Protein AF-A0A0N4TBJ5-F1 (afdb_monomer_lite)

Structure (mmCIF, N/CA/C/O backbone):
data_AF-A0A0N4TBJ5-F1
#
_entry.id   AF-A0A0N4TBJ5-F1
#
loop_
_atom_site.group_PDB
_atom_site.id
_atom_site.type_symbol
_atom_site.label_atom_id
_atom_site.label_alt_id
_atom_site.label_comp_id
_atom_site.label_asym_id
_atom_site.label_entity_id
_atom_site.label_seq_id
_atom_site.pdbx_PDB_ins_code
_atom_site.Cartn_x
_atom_site.Cartn_y
_atom_site.Cartn_z
_atom_site.occupancy
_atom_site.B_iso_or_equiv
_atom_site.auth_seq_id
_atom_site.auth_comp_id
_atom_site.auth_asym_id
_atom_site.auth_atom_id
_atom_site.pdbx_PDB_model_num
ATOM 1 N N . LEU A 1 1 ? -7.522 47.538 30.723 1.00 56.38 1 LEU A N 1
ATOM 2 C CA . LEU A 1 1 ? -7.384 46.447 31.720 1.00 56.38 1 LEU A CA 1
ATOM 3 C C . LEU A 1 1 ? -8.348 45.286 31.446 1.00 56.38 1 LEU A C 1
ATOM 5 O O . LEU A 1 1 ? -7.855 44.188 31.252 1.00 56.38 1 LEU A O 1
ATOM 9 N N . PHE A 1 2 ? -9.663 45.504 31.301 1.00 59.09 2 PHE A N 1
ATOM 10 C CA . PHE A 1 2 ? -10.651 44.440 31.008 1.00 59.09 2 PHE A CA 1
ATOM 11 C C . PHE A 1 2 ? -10.381 43.606 29.739 1.00 59.09 2 PHE A C 1
ATOM 13 O O . PHE A 1 2 ? -10.469 42.384 29.782 1.00 59.09 2 PHE A O 1
ATOM 20 N N . TYR A 1 3 ? -9.974 44.237 28.634 1.00 56.25 3 TYR A N 1
ATOM 21 C CA . TYR A 1 3 ? -9.662 43.532 27.380 1.00 56.25 3 TYR A CA 1
ATOM 22 C C . TYR A 1 3 ? -8.457 42.579 27.495 1.00 56.25 3 TYR A C 1
ATOM 24 O O . TYR A 1 3 ? -8.439 41.525 26.869 1.00 56.25 3 TYR A O 1
ATOM 32 N N . SER A 1 4 ? -7.479 42.911 28.346 1.00 60.06 4 SER A N 1
ATOM 33 C CA . SER A 1 4 ? -6.286 42.082 28.571 1.00 60.06 4 SER A CA 1
ATOM 34 C C . SER A 1 4 ? -6.630 40.777 29.300 1.00 60.06 4 SER A C 1
ATOM 36 O O . SER A 1 4 ? -6.139 39.711 28.940 1.00 60.06 4 SER A O 1
ATOM 38 N N . PHE A 1 5 ? -7.555 40.835 30.267 1.00 60.41 5 PHE A N 1
ATOM 39 C CA . PHE A 1 5 ? -8.031 39.644 30.976 1.00 60.41 5 PHE A CA 1
ATOM 40 C C . PHE A 1 5 ? -8.833 38.706 30.070 1.00 60.41 5 PHE A C 1
ATOM 42 O O . PHE A 1 5 ? -8.676 37.496 30.184 1.00 60.41 5 PHE A O 1
ATOM 49 N N . ILE A 1 6 ? -9.631 39.240 29.137 1.00 64.31 6 ILE A N 1
ATOM 50 C CA . ILE A 1 6 ? -10.405 38.429 28.182 1.00 64.31 6 ILE A CA 1
ATOM 51 C C . ILE A 1 6 ? -9.470 37.676 27.226 1.00 64.31 6 ILE A C 1
ATOM 53 O O . ILE A 1 6 ? -9.641 36.474 27.032 1.00 64.31 6 ILE A O 1
ATOM 57 N N . TYR A 1 7 ? -8.441 38.338 26.683 1.00 62.62 7 TYR A N 1
ATOM 58 C CA . TYR A 1 7 ? -7.457 37.675 25.821 1.00 62.62 7 TYR A CA 1
ATOM 59 C C . TYR A 1 7 ? -6.651 36.608 26.563 1.00 62.62 7 TYR A C 1
ATOM 61 O O . TYR A 1 7 ? -6.464 35.519 26.026 1.00 62.62 7 TYR A O 1
ATOM 69 N N . LEU A 1 8 ? -6.232 36.874 27.805 1.00 63.44 8 LEU A N 1
ATOM 70 C CA . LEU A 1 8 ? -5.529 35.890 28.630 1.00 63.44 8 LEU A CA 1
ATOM 71 C C . LEU A 1 8 ? -6.415 34.667 28.923 1.00 63.44 8 LEU A C 1
ATOM 73 O O . LEU A 1 8 ? -5.941 33.537 28.865 1.00 63.44 8 LEU A O 1
ATOM 77 N N . PHE A 1 9 ? -7.711 34.879 29.174 1.00 62.19 9 PHE A N 1
ATOM 78 C CA . PHE A 1 9 ? -8.668 33.801 29.433 1.00 62.19 9 PHE A CA 1
ATOM 79 C C . PHE A 1 9 ? -8.950 32.958 28.181 1.00 62.19 9 PHE A C 1
ATOM 81 O O . PHE A 1 9 ? -8.965 31.732 28.262 1.00 62.19 9 PHE A O 1
ATOM 88 N N . ILE A 1 10 ? -9.110 33.592 27.012 1.00 64.25 10 ILE A N 1
ATOM 89 C CA . ILE A 1 10 ? -9.304 32.891 25.731 1.00 64.25 10 ILE A CA 1
ATOM 90 C C . ILE A 1 10 ? -8.051 32.092 25.351 1.00 64.25 10 ILE A C 1
ATOM 92 O O . ILE A 1 10 ? -8.171 30.932 24.958 1.00 64.25 10 ILE A O 1
ATOM 96 N N . PHE A 1 11 ? -6.851 32.656 25.518 1.00 61.31 11 PHE A N 1
ATOM 97 C CA . PHE A 1 11 ? -5.602 31.943 25.227 1.00 61.31 11 PHE A CA 1
ATOM 98 C C . PHE A 1 11 ? -5.406 30.742 26.164 1.00 61.31 11 PHE A C 1
ATOM 100 O O . PHE A 1 11 ? -5.073 29.649 25.709 1.00 61.31 11 PHE A O 1
ATOM 107 N N . TYR A 1 12 ? -5.686 30.912 27.461 1.00 64.44 12 TYR A N 1
ATOM 108 C CA . TYR A 1 12 ? -5.551 29.850 28.462 1.00 64.44 12 TYR A CA 1
ATOM 109 C C . TYR A 1 12 ? -6.594 28.731 28.290 1.00 64.44 12 TYR A C 1
ATOM 111 O O . TYR A 1 12 ? -6.293 27.556 28.505 1.00 64.44 12 TYR A O 1
ATOM 119 N N . PHE A 1 13 ? -7.815 29.072 27.864 1.00 61.84 13 PHE A N 1
ATOM 120 C CA . PHE A 1 13 ? -8.878 28.099 27.601 1.00 61.84 13 PHE A CA 1
ATOM 121 C C . PHE A 1 13 ? -8.648 27.317 26.299 1.00 61.84 13 PHE A C 1
ATOM 123 O O . PHE A 1 13 ? -8.833 26.101 26.273 1.00 61.84 13 PHE A O 1
ATOM 130 N N . CYS A 1 14 ? -8.181 27.985 25.239 1.00 60.50 14 CYS A N 1
ATOM 131 C CA . CYS A 1 14 ? -7.903 27.346 23.951 1.00 60.50 14 CYS A CA 1
ATOM 132 C C . CYS A 1 14 ? -6.728 26.354 24.044 1.00 60.50 14 CYS A C 1
ATOM 134 O O . CYS A 1 14 ? -6.792 25.256 23.492 1.00 60.50 14 CYS A O 1
ATOM 136 N N . PHE A 1 15 ? -5.694 26.682 24.831 1.00 57.72 15 PHE A N 1
ATOM 137 C CA . PHE A 1 15 ? -4.533 25.803 25.007 1.00 57.72 15 PHE A CA 1
ATOM 138 C C . PHE A 1 15 ? -4.865 24.496 25.747 1.00 57.72 15 PHE A C 1
ATOM 140 O O . PHE A 1 15 ? -4.292 23.457 25.439 1.00 57.72 15 PHE A O 1
ATOM 147 N N . ARG A 1 16 ? -5.831 24.505 26.679 1.00 57.69 16 ARG A N 1
ATOM 148 C CA . ARG A 1 16 ? -6.233 23.294 27.421 1.00 57.69 16 ARG A CA 1
ATOM 149 C C . ARG A 1 16 ? -7.006 22.275 26.582 1.00 57.69 16 ARG A C 1
ATOM 151 O O . ARG A 1 16 ? -7.003 21.097 26.928 1.00 57.69 16 ARG A O 1
ATOM 158 N N . PHE A 1 17 ? -7.674 22.698 25.508 1.00 50.78 17 PHE A N 1
ATOM 159 C CA . PHE A 1 17 ? -8.468 21.790 24.673 1.00 50.78 17 PHE A CA 1
ATOM 160 C C . PHE A 1 17 ? -7.611 21.011 23.668 1.00 50.78 17 PHE A C 1
ATOM 162 O O . PHE A 1 17 ? -7.939 19.873 23.344 1.00 50.78 17 PHE A O 1
ATOM 169 N N . PHE A 1 18 ? -6.500 21.596 23.208 1.00 52.25 18 PHE A N 1
ATOM 170 C CA . PHE A 1 18 ? -5.608 20.963 22.231 1.00 52.25 18 PHE A CA 1
ATOM 171 C C . PHE A 1 18 ? -4.682 19.903 22.848 1.00 52.25 18 PHE A C 1
ATOM 173 O O . PHE A 1 18 ? -4.162 19.051 22.135 1.00 52.25 18 PHE A O 1
ATOM 180 N N . THR A 1 19 ? -4.486 19.931 24.170 1.00 49.69 19 THR A N 1
ATOM 181 C CA . THR A 1 19 ? -3.522 19.074 24.876 1.00 49.69 19 THR A CA 1
ATOM 182 C C . THR A 1 19 ? -4.170 18.191 25.941 1.00 49.69 19 THR A C 1
ATOM 184 O O . THR A 1 19 ? -3.552 17.951 26.975 1.00 49.69 19 THR A O 1
ATOM 187 N N . SER A 1 20 ? -5.406 17.721 25.746 1.00 50.69 20 SER A N 1
ATOM 188 C CA . SER A 1 20 ? -5.959 16.650 26.588 1.00 50.69 20 SER A CA 1
ATOM 189 C C . SER A 1 20 ? -5.813 15.313 25.845 1.00 50.69 20 SER A C 1
ATOM 191 O O . SER A 1 20 ? -6.757 14.871 25.185 1.00 50.69 20 SER A O 1
ATOM 193 N N . PRO A 1 21 ? -4.628 14.667 25.905 1.00 52.88 21 PRO A N 1
ATOM 194 C CA . PRO A 1 21 ? -4.418 13.324 25.356 1.00 52.88 21 PRO A CA 1
ATOM 195 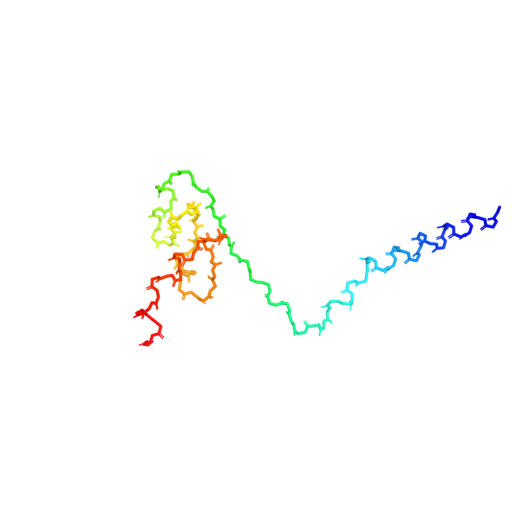C C . PRO A 1 21 ? -5.318 12.274 26.036 1.00 52.88 21 PRO A C 1
ATOM 197 O O . PRO A 1 21 ? -5.475 11.161 25.546 1.00 52.88 21 PRO A O 1
ATOM 200 N N . ASP A 1 22 ? -5.980 12.638 27.133 1.00 52.97 22 ASP A N 1
ATOM 201 C CA . ASP A 1 22 ? -6.852 11.769 27.924 1.00 52.97 22 ASP A CA 1
ATOM 202 C C . ASP A 1 22 ? -8.217 11.508 27.258 1.00 52.97 22 ASP A C 1
ATOM 204 O O . ASP A 1 22 ? -8.951 10.619 27.681 1.00 52.97 22 ASP A O 1
ATOM 208 N N . LYS A 1 23 ? -8.563 12.246 26.189 1.00 51.00 23 LYS A N 1
ATOM 209 C CA . LYS A 1 23 ? -9.782 12.029 25.384 1.00 51.00 23 LYS A CA 1
ATOM 210 C C . LYS A 1 23 ? -9.582 11.139 24.149 1.00 51.00 23 LYS A C 1
ATOM 212 O O . LYS A 1 23 ? -10.453 11.108 23.285 1.00 51.00 23 LYS A O 1
ATOM 217 N N . VAL A 1 24 ? -8.475 10.403 24.054 1.00 54.19 24 VAL A N 1
ATOM 218 C CA . VAL A 1 24 ? -8.301 9.352 23.026 1.00 54.19 24 VAL A CA 1
ATOM 219 C C . VAL A 1 24 ? -8.003 7.964 23.605 1.00 54.19 24 VAL A C 1
ATOM 221 O O . VAL A 1 24 ? -8.166 6.964 22.909 1.00 54.19 24 VAL A O 1
ATOM 224 N N . ASN A 1 25 ? -7.699 7.862 24.902 1.00 51.59 25 ASN A N 1
ATOM 225 C CA . ASN A 1 25 ? -7.497 6.587 25.592 1.00 51.59 25 ASN A CA 1
ATOM 226 C C . ASN A 1 25 ? -8.844 5.983 26.027 1.00 51.59 25 ASN A C 1
ATOM 228 O O . ASN A 1 25 ? -9.208 6.023 27.198 1.00 51.59 25 ASN A O 1
ATOM 232 N N . GLY A 1 26 ? -9.616 5.443 25.080 1.00 51.41 26 GLY A N 1
ATOM 233 C CA . GLY A 1 26 ? -10.867 4.746 25.417 1.00 51.41 26 GLY A CA 1
ATOM 234 C C . GLY A 1 26 ? -11.836 4.467 24.270 1.00 51.41 26 GLY A C 1
ATOM 235 O O . GLY A 1 26 ? -12.783 3.703 24.452 1.00 51.41 26 GLY A O 1
ATOM 236 N N . LEU A 1 27 ? -11.614 5.027 23.078 1.00 56.44 27 LEU A N 1
ATOM 237 C CA . LEU A 1 27 ? -12.397 4.663 21.899 1.00 56.44 27 LEU A CA 1
ATOM 238 C C . LEU A 1 27 ? -11.846 3.352 21.320 1.00 56.44 27 LEU A C 1
ATOM 240 O O . LEU A 1 27 ? -10.799 3.334 20.675 1.00 56.44 27 LEU A O 1
ATOM 244 N N . LYS A 1 28 ? -12.560 2.242 21.549 1.00 61.41 28 LYS A N 1
ATOM 245 C CA 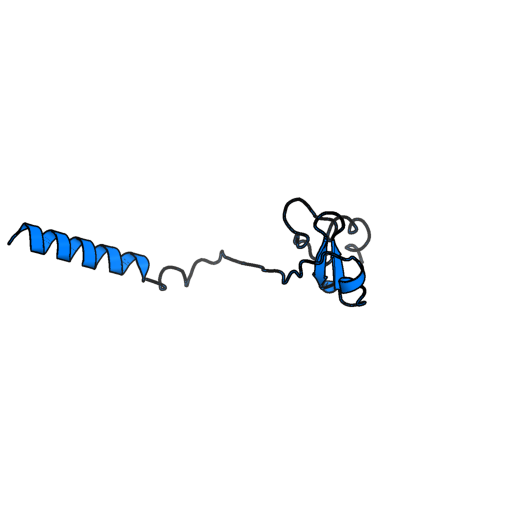. LYS A 1 28 ? -12.381 0.981 20.809 1.00 61.41 28 LYS A CA 1
ATOM 246 C C . LYS A 1 28 ? -12.728 1.231 19.335 1.00 61.41 28 LYS A C 1
ATOM 248 O O . LYS A 1 28 ? -13.860 0.988 18.932 1.00 61.41 28 LYS A O 1
ATOM 253 N N . GLY A 1 29 ? -11.812 1.797 18.553 1.00 56.44 29 GLY A N 1
ATOM 254 C CA . GLY A 1 29 ? -12.165 2.188 17.186 1.00 56.44 29 GLY A CA 1
ATOM 255 C C . GLY A 1 29 ? -11.057 2.658 16.254 1.00 56.44 29 GLY A C 1
ATOM 256 O O . GLY A 1 29 ? -11.339 2.821 15.075 1.00 56.44 29 GLY A O 1
ATOM 257 N N . PHE A 1 30 ? -9.817 2.846 16.706 1.00 62.66 30 PHE A N 1
ATOM 258 C CA . PHE A 1 30 ? -8.735 3.254 15.804 1.00 62.66 30 PHE A CA 1
ATOM 259 C C . PHE A 1 30 ? -7.731 2.115 15.640 1.00 62.66 30 PHE A C 1
ATOM 261 O O . PHE A 1 30 ? -6.693 2.089 16.294 1.00 62.66 30 PHE A O 1
ATOM 268 N N . ASN A 1 31 ? -8.071 1.147 14.783 1.00 66.19 31 ASN A N 1
ATOM 269 C CA . ASN A 1 31 ? -7.080 0.216 14.253 1.00 66.19 31 ASN A CA 1
ATOM 270 C C . ASN A 1 31 ? -6.375 0.913 13.087 1.00 66.19 31 ASN A C 1
ATOM 272 O O . ASN A 1 31 ? -6.894 0.944 11.972 1.00 66.19 31 ASN A O 1
ATOM 276 N N . PHE A 1 32 ? -5.259 1.578 13.381 1.00 70.88 32 PHE A N 1
ATOM 277 C CA . PHE A 1 32 ? -4.454 2.230 12.359 1.00 70.88 32 PHE A CA 1
ATOM 278 C C . PHE A 1 32 ? -3.351 1.272 11.916 1.00 70.88 32 PHE A C 1
ATOM 280 O O . PHE A 1 32 ? -2.378 1.066 12.641 1.00 70.88 32 PHE A O 1
ATOM 287 N N . THR A 1 33 ? -3.517 0.694 10.731 1.00 75.62 33 THR A N 1
ATOM 288 C CA . THR A 1 33 ? -2.501 -0.141 10.089 1.00 75.62 33 THR A CA 1
ATOM 289 C C . THR A 1 33 ? -1.686 0.734 9.145 1.00 75.62 33 THR A C 1
ATOM 291 O O . THR A 1 33 ? -2.247 1.458 8.322 1.00 75.62 33 THR A O 1
ATOM 294 N N . TRP A 1 34 ? -0.361 0.684 9.260 1.00 77.81 34 TRP A N 1
ATOM 295 C CA . TRP A 1 34 ? 0.547 1.315 8.308 1.00 77.81 34 TRP A CA 1
ATOM 296 C C . TRP A 1 34 ? 1.435 0.255 7.676 1.00 77.81 34 TRP A C 1
ATOM 298 O O . TRP A 1 34 ? 1.915 -0.654 8.353 1.00 77.81 34 TRP A O 1
ATOM 308 N N . THR A 1 35 ? 1.689 0.417 6.384 1.00 81.62 35 THR A N 1
ATOM 309 C CA . THR A 1 35 ? 2.636 -0.417 5.654 1.00 81.62 35 THR A CA 1
ATOM 310 C C . THR A 1 35 ? 3.863 0.401 5.317 1.00 81.62 35 THR A C 1
ATOM 312 O O . THR A 1 35 ? 3.766 1.515 4.800 1.00 81.62 35 THR A O 1
ATOM 315 N N . GLU A 1 36 ? 5.029 -0.158 5.620 1.00 83.38 36 GLU A N 1
ATOM 316 C CA . GLU A 1 36 ? 6.288 0.391 5.150 1.00 83.38 36 GLU A CA 1
ATOM 317 C C . GLU A 1 36 ? 6.391 0.177 3.637 1.00 83.38 36 GLU A C 1
ATOM 319 O O . GLU A 1 36 ? 6.330 -0.950 3.146 1.00 83.38 36 GLU A O 1
ATOM 324 N N . VAL A 1 37 ? 6.512 1.281 2.901 1.00 84.94 37 VAL A N 1
ATOM 325 C CA . VAL A 1 37 ? 6.620 1.275 1.443 1.00 84.94 37 VAL A CA 1
ATOM 326 C C . VAL A 1 37 ? 7.925 1.935 1.026 1.00 84.94 37 VAL A C 1
ATOM 328 O O . VAL A 1 37 ? 8.257 3.034 1.479 1.00 84.94 37 VAL A O 1
ATOM 331 N N . LYS A 1 38 ? 8.652 1.300 0.109 1.00 84.12 38 LYS A N 1
ATOM 332 C CA . LYS A 1 38 ? 9.800 1.913 -0.560 1.00 84.12 38 LYS A CA 1
ATOM 333 C C . LYS A 1 38 ? 9.382 2.361 -1.959 1.00 84.12 38 LYS A C 1
ATOM 335 O O . LYS A 1 38 ? 8.893 1.558 -2.748 1.00 84.12 38 LYS A O 1
ATOM 340 N N . LYS A 1 39 ? 9.561 3.648 -2.270 1.00 82.75 39 LYS A N 1
ATOM 341 C CA . LYS A 1 39 ? 9.424 4.159 -3.642 1.00 82.75 39 LYS A CA 1
ATOM 342 C C . LYS A 1 39 ? 10.686 3.832 -4.415 1.00 82.75 39 LYS A C 1
ATOM 344 O O . LYS A 1 39 ? 11.775 4.199 -3.982 1.00 82.75 39 LYS A O 1
ATOM 349 N N . THR A 1 40 ? 10.514 3.206 -5.564 1.00 77.81 40 THR A N 1
ATOM 350 C CA . THR A 1 40 ? 11.622 2.757 -6.390 1.00 77.81 40 THR A CA 1
ATOM 351 C C . THR A 1 40 ? 11.381 3.203 -7.831 1.00 77.81 40 THR A C 1
ATOM 353 O O . THR A 1 40 ? 10.273 3.100 -8.351 1.00 77.81 40 THR A O 1
ATOM 356 N N . THR A 1 41 ? 12.420 3.738 -8.473 1.00 74.38 41 THR A N 1
ATOM 357 C CA . THR A 1 41 ? 12.402 4.112 -9.898 1.00 74.38 41 THR A CA 1
ATOM 358 C C . THR A 1 41 ? 12.671 2.921 -10.811 1.00 74.38 41 THR A C 1
ATOM 360 O O . THR A 1 41 ? 12.170 2.888 -11.932 1.00 74.38 41 THR A O 1
ATOM 363 N N . ASP A 1 42 ? 13.407 1.925 -10.315 1.00 72.56 42 ASP A N 1
ATOM 364 C CA . ASP A 1 42 ? 13.870 0.769 -11.077 1.00 72.56 42 ASP A CA 1
ATOM 365 C C . ASP A 1 42 ? 13.338 -0.544 -10.505 1.00 72.56 42 ASP A C 1
ATOM 367 O O . ASP A 1 42 ? 13.628 -0.901 -9.367 1.00 72.56 42 ASP A O 1
ATOM 371 N N . ASN A 1 43 ? 12.641 -1.341 -11.319 1.00 69.31 43 ASN A N 1
ATOM 372 C CA . ASN A 1 43 ? 12.034 -2.612 -10.887 1.00 69.31 43 ASN A CA 1
ATOM 373 C C . ASN A 1 43 ? 13.031 -3.597 -10.226 1.00 69.31 43 ASN A C 1
ATOM 375 O O . ASN A 1 43 ? 12.615 -4.534 -9.546 1.00 69.31 43 ASN A O 1
ATOM 379 N N . ASN A 1 44 ? 14.339 -3.390 -10.413 1.00 71.88 44 ASN A N 1
ATOM 380 C CA . ASN A 1 44 ? 15.388 -4.247 -9.878 1.00 71.88 44 ASN A CA 1
ATOM 381 C C . ASN A 1 44 ? 15.684 -4.050 -8.386 1.00 71.88 44 ASN A C 1
ATOM 383 O O . ASN A 1 44 ? 16.242 -4.953 -7.763 1.00 7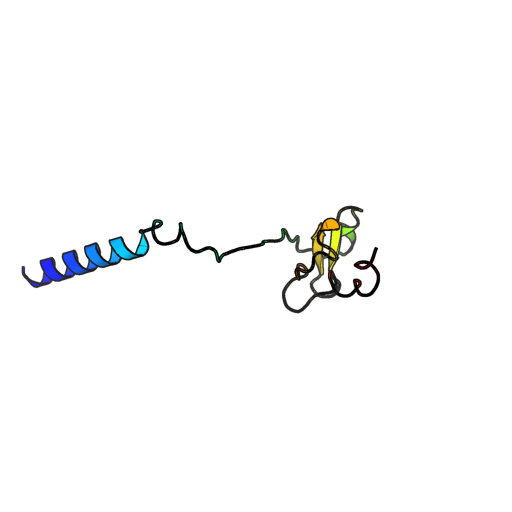1.88 44 ASN A O 1
ATOM 387 N N . GLU A 1 45 ? 15.313 -2.921 -7.779 1.00 75.06 45 GLU A N 1
ATOM 388 C CA . GLU A 1 45 ? 15.624 -2.696 -6.358 1.00 75.06 45 GLU A CA 1
ATOM 389 C C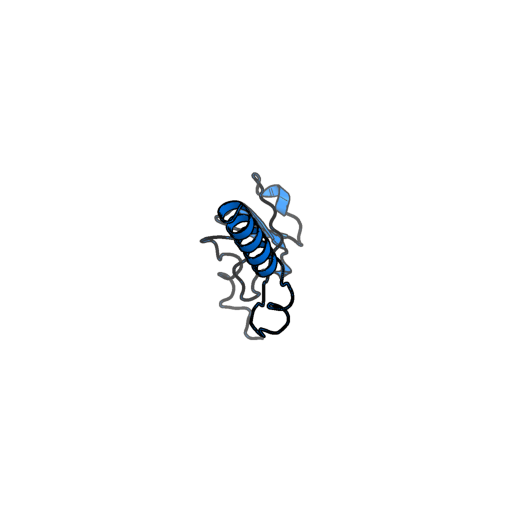 . GLU A 1 45 ? 14.778 -3.552 -5.408 1.00 75.06 45 GLU A C 1
ATOM 391 O O . GLU A 1 45 ? 15.077 -3.636 -4.218 1.00 75.06 45 GLU A O 1
ATOM 396 N N . CYS A 1 46 ? 13.726 -4.179 -5.936 1.00 79.06 46 CYS A N 1
ATOM 397 C CA . CYS A 1 46 ? 12.750 -4.956 -5.177 1.00 79.06 46 CYS A CA 1
ATOM 398 C C . CYS A 1 46 ? 12.716 -6.423 -5.607 1.00 79.06 46 CYS A C 1
ATOM 400 O O . CYS A 1 46 ? 11.774 -7.143 -5.298 1.00 79.06 46 CYS A O 1
ATOM 402 N N . LEU A 1 47 ? 13.783 -6.877 -6.279 1.00 73.69 47 LEU A N 1
ATOM 403 C CA . LEU A 1 47 ? 14.012 -8.273 -6.673 1.00 73.69 47 LEU A CA 1
ATOM 404 C C . LEU A 1 47 ? 14.352 -9.197 -5.497 1.00 73.69 47 LEU A C 1
ATOM 406 O O . LEU A 1 47 ? 14.656 -10.373 -5.700 1.00 73.69 47 LEU A O 1
ATOM 410 N N . HIS A 1 48 ? 14.337 -8.688 -4.266 1.00 79.12 48 HIS A N 1
ATOM 411 C CA . HIS A 1 48 ? 14.566 -9.526 -3.104 1.00 79.12 48 HIS A CA 1
ATOM 412 C C . HIS A 1 48 ? 13.373 -10.481 -2.919 1.00 79.12 48 HIS A C 1
ATOM 414 O O . HIS A 1 48 ? 12.231 -10.031 -2.984 1.00 79.12 48 HIS A O 1
ATOM 420 N N . PRO A 1 49 ? 13.587 -11.778 -2.633 1.00 79.62 49 PRO A N 1
ATOM 421 C CA . PRO A 1 49 ? 12.499 -12.758 -2.491 1.00 79.62 49 PRO A CA 1
ATOM 422 C C . PRO A 1 49 ? 11.509 -12.438 -1.357 1.00 79.62 49 PRO A C 1
ATOM 424 O O . PRO A 1 49 ? 10.422 -13.006 -1.297 1.00 79.62 49 PRO A O 1
ATOM 427 N N . THR A 1 50 ? 11.887 -11.537 -0.452 1.00 86.38 50 THR A N 1
ATO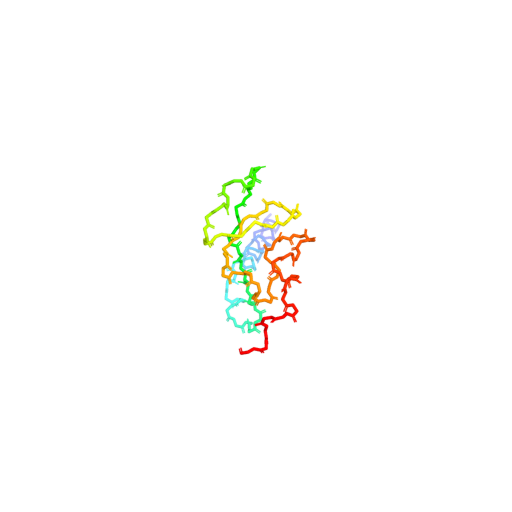M 428 C CA . THR A 1 50 ? 11.077 -11.050 0.671 1.00 86.38 50 THR A CA 1
ATOM 429 C C . THR A 1 50 ? 10.283 -9.786 0.342 1.00 86.38 50 THR A C 1
ATOM 431 O O . THR A 1 50 ? 9.541 -9.307 1.190 1.00 86.38 50 THR A O 1
ATOM 434 N N . MET A 1 51 ? 10.426 -9.229 -0.860 1.00 87.69 51 MET A N 1
ATOM 435 C CA . MET A 1 51 ? 9.758 -8.001 -1.282 1.00 87.69 51 MET A CA 1
ATOM 436 C C . MET A 1 51 ? 8.829 -8.263 -2.466 1.00 87.69 51 MET A C 1
ATOM 438 O O . MET A 1 51 ? 8.990 -9.218 -3.225 1.00 87.69 51 MET A O 1
ATOM 442 N N . TYR A 1 52 ? 7.828 -7.405 -2.608 1.00 86.88 52 TYR A N 1
ATOM 443 C CA . TYR A 1 52 ? 6.890 -7.398 -3.715 1.00 86.88 52 TYR A CA 1
ATOM 444 C C . TYR A 1 52 ? 6.817 -6.003 -4.319 1.00 86.88 52 TYR A C 1
ATOM 446 O O . TYR A 1 52 ? 6.710 -5.015 -3.597 1.00 86.88 52 TYR A O 1
ATOM 454 N N . LEU A 1 53 ? 6.872 -5.940 -5.646 1.00 88.44 53 LEU A N 1
ATOM 455 C CA . LEU A 1 53 ? 6.763 -4.708 -6.412 1.00 88.44 53 LEU A CA 1
ATOM 456 C C . LEU A 1 53 ? 5.334 -4.555 -6.941 1.00 88.44 53 LEU A C 1
ATOM 458 O O . LEU A 1 53 ? 4.864 -5.377 -7.727 1.00 88.44 53 LEU A O 1
ATOM 462 N N . CYS A 1 54 ? 4.681 -3.468 -6.554 1.00 88.19 54 CYS A N 1
ATOM 463 C CA . CYS A 1 54 ? 3.371 -3.067 -7.045 1.00 88.19 54 CYS A CA 1
ATOM 464 C C . CYS A 1 54 ? 3.430 -2.682 -8.527 1.00 88.19 54 CYS A C 1
ATOM 466 O O . CYS A 1 54 ? 4.374 -2.030 -8.994 1.00 88.19 54 CYS A O 1
ATOM 468 N N . THR A 1 55 ? 2.414 -3.086 -9.289 1.00 85.31 55 THR A N 1
ATOM 469 C CA . THR A 1 55 ? 2.462 -3.004 -10.754 1.00 85.31 55 THR A CA 1
ATOM 470 C C . THR A 1 55 ? 2.341 -1.570 -11.249 1.00 85.31 55 THR A C 1
ATOM 472 O O . THR A 1 55 ? 3.111 -1.172 -12.135 1.00 85.31 55 THR A O 1
ATOM 475 N N . TYR A 1 56 ? 1.422 -0.796 -10.669 1.00 85.19 56 TYR A N 1
ATOM 476 C CA . TYR A 1 56 ? 1.068 0.536 -11.147 1.00 85.19 56 TYR A CA 1
ATOM 477 C C . TYR A 1 56 ? 1.820 1.628 -10.395 1.00 85.19 56 TYR A C 1
ATOM 479 O O . TYR A 1 56 ? 2.370 2.532 -11.021 1.00 85.19 56 TYR A O 1
ATOM 487 N N . THR A 1 57 ? 1.899 1.536 -9.068 1.00 86.00 57 THR A N 1
ATOM 488 C CA . THR A 1 57 ? 2.531 2.578 -8.242 1.00 86.00 57 THR A CA 1
ATOM 489 C C . THR A 1 57 ? 4.049 2.460 -8.153 1.00 86.00 57 THR A C 1
ATOM 491 O O . THR A 1 57 ? 4.693 3.401 -7.688 1.00 86.00 57 THR A O 1
ATOM 494 N N . LYS A 1 58 ? 4.631 1.332 -8.595 1.00 87.56 58 LYS A N 1
ATOM 495 C CA . LYS A 1 58 ? 6.071 1.026 -8.464 1.00 87.56 58 LYS A CA 1
ATOM 496 C C . LYS A 1 58 ? 6.574 1.159 -7.021 1.00 87.56 58 LYS A C 1
ATOM 498 O O . LYS A 1 58 ? 7.708 1.558 -6.760 1.00 87.56 58 LYS A O 1
ATOM 503 N N . LEU A 1 59 ? 5.693 0.839 -6.076 1.00 87.94 59 LEU A N 1
ATOM 504 C CA . LEU A 1 59 ? 6.014 0.742 -4.661 1.00 87.94 59 LEU A CA 1
ATOM 505 C C . LEU A 1 59 ? 6.476 -0.664 -4.330 1.00 87.94 59 LEU A C 1
ATOM 507 O O . LEU A 1 59 ? 5.990 -1.636 -4.901 1.00 87.94 59 LEU A O 1
ATOM 511 N N . CYS A 1 60 ? 7.389 -0.758 -3.378 1.00 88.81 60 CYS A N 1
ATOM 512 C CA . CYS A 1 60 ? 7.851 -2.028 -2.867 1.00 88.81 60 CYS A CA 1
ATOM 513 C C . CYS A 1 60 ? 7.383 -2.213 -1.442 1.00 88.81 60 CYS A C 1
ATOM 515 O O . CYS A 1 60 ? 7.632 -1.365 -0.583 1.00 88.81 60 CYS A O 1
ATOM 517 N N . ILE A 1 61 ? 6.703 -3.329 -1.233 1.00 88.62 61 ILE A N 1
ATOM 518 C CA . ILE A 1 61 ? 6.135 -3.747 0.040 1.00 88.62 61 ILE A CA 1
ATOM 519 C C . ILE A 1 61 ? 6.723 -5.101 0.429 1.00 88.62 61 ILE A C 1
ATOM 521 O O . ILE A 1 61 ? 7.328 -5.791 -0.394 1.00 88.62 61 ILE A O 1
ATOM 525 N N . ASP A 1 62 ? 6.557 -5.499 1.684 1.00 89.00 62 ASP A N 1
ATOM 526 C CA . ASP A 1 62 ? 6.962 -6.835 2.115 1.00 89.00 62 ASP A CA 1
ATOM 527 C C . ASP A 1 62 ? 6.081 -7.910 1.452 1.00 89.00 62 ASP A C 1
ATOM 529 O O . ASP A 1 62 ? 4.862 -7.771 1.345 1.00 89.00 62 ASP A O 1
ATOM 533 N N . ALA A 1 63 ? 6.686 -9.012 1.007 1.00 86.31 63 ALA A N 1
ATOM 534 C CA . ALA A 1 63 ? 5.970 -10.090 0.328 1.00 86.31 63 ALA A CA 1
ATOM 535 C C . ALA A 1 63 ? 4.911 -10.778 1.213 1.00 86.31 63 ALA A C 1
ATOM 537 O O . ALA A 1 63 ? 4.030 -11.448 0.673 1.00 86.31 63 ALA A O 1
ATOM 538 N N . ARG A 1 64 ? 4.979 -10.632 2.543 1.00 85.19 64 ARG A N 1
ATOM 539 C CA . ARG A 1 64 ? 3.982 -11.141 3.503 1.00 85.19 64 ARG A CA 1
ATOM 540 C C . ARG A 1 64 ? 2.709 -10.305 3.556 1.00 85.19 64 ARG A C 1
ATOM 542 O O . ARG A 1 64 ? 1.714 -10.777 4.092 1.00 85.19 64 ARG A O 1
ATOM 549 N N . LEU A 1 65 ? 2.776 -9.069 3.071 1.00 86.56 65 LEU A N 1
ATOM 550 C CA . LEU A 1 65 ? 1.641 -8.155 3.004 1.00 86.56 65 LEU A CA 1
ATO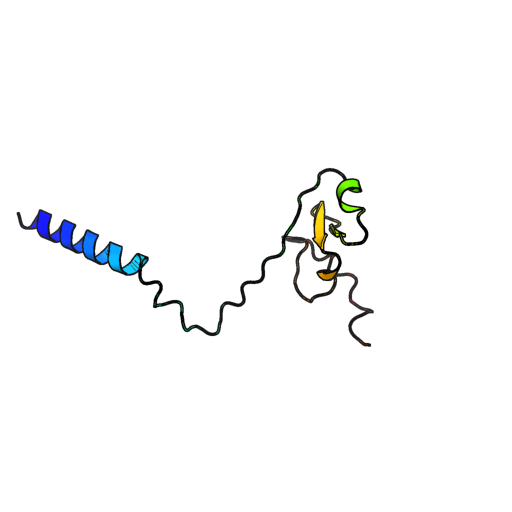M 551 C C . LEU A 1 65 ? 0.809 -8.367 1.751 1.00 86.56 65 LEU A C 1
ATOM 553 O O . LEU A 1 65 ? -0.307 -7.883 1.677 1.00 86.56 65 LEU A O 1
ATOM 557 N N . LYS A 1 66 ? 1.327 -9.135 0.789 1.00 86.38 66 LYS A N 1
ATOM 558 C CA . LYS A 1 66 ? 0.472 -9.669 -0.256 1.00 86.38 66 LYS A CA 1
ATOM 559 C C . LYS A 1 66 ? -0.636 -10.453 0.405 1.00 86.38 66 LYS A C 1
ATOM 561 O O . LYS A 1 66 ? -0.355 -11.289 1.271 1.00 86.38 66 LYS A O 1
ATOM 566 N N . CYS A 1 67 ? -1.825 -10.292 -0.140 1.00 84.44 67 CYS A N 1
ATOM 567 C CA . CYS A 1 67 ? -2.919 -11.171 0.148 1.00 84.44 67 CYS A CA 1
ATOM 568 C C . CYS A 1 67 ? -3.381 -11.089 1.607 1.00 84.44 67 CYS A C 1
ATOM 570 O O . CYS A 1 67 ? -3.787 -12.104 2.140 1.00 84.44 67 CYS A O 1
ATOM 572 N N . ASN A 1 68 ? -3.264 -9.961 2.300 1.00 83.00 68 ASN A N 1
ATOM 573 C CA . ASN A 1 68 ? -3.605 -9.863 3.725 1.00 83.00 68 ASN A CA 1
ATOM 574 C C . ASN A 1 68 ? -4.987 -9.227 3.978 1.00 83.00 68 ASN A C 1
ATOM 576 O O . ASN A 1 68 ? -5.404 -9.128 5.134 1.00 83.00 68 ASN A O 1
ATOM 580 N N . GLY A 1 69 ? -5.704 -8.839 2.918 1.00 83.81 69 GLY A N 1
ATOM 581 C CA . GLY A 1 69 ? -6.985 -8.136 2.977 1.00 83.81 69 GLY A CA 1
ATOM 582 C C . GLY A 1 69 ? -6.870 -6.610 3.062 1.00 83.81 69 GLY A C 1
ATOM 583 O O . GLY A 1 69 ? -7.894 -5.928 2.978 1.00 83.81 69 GLY A O 1
ATOM 584 N N . ASP A 1 70 ? -5.657 -6.068 3.179 1.00 85.88 70 ASP A N 1
ATOM 585 C CA . ASP A 1 70 ? -5.375 -4.639 3.245 1.00 85.88 70 ASP A CA 1
ATOM 586 C C . ASP A 1 70 ? -4.684 -4.172 1.960 1.00 85.88 70 ASP A C 1
ATOM 588 O O . ASP A 1 70 ? -3.664 -4.701 1.542 1.00 85.88 70 ASP A O 1
ATOM 592 N N . LYS A 1 71 ? -5.191 -3.099 1.346 1.00 87.81 71 LYS A N 1
ATOM 593 C CA . LYS A 1 71 ? -4.561 -2.518 0.150 1.00 87.81 71 LYS A CA 1
ATOM 594 C C . LYS A 1 71 ? -3.294 -1.766 0.545 1.00 87.81 71 LYS A C 1
ATOM 596 O O . LYS A 1 71 ? -3.356 -0.653 1.073 1.00 87.81 71 LYS A O 1
ATOM 601 N N . ASN A 1 72 ? -2.137 -2.365 0.302 1.00 88.19 72 ASN A N 1
ATOM 602 C CA . ASN A 1 72 ? -0.828 -1.845 0.674 1.00 88.19 72 ASN A CA 1
ATOM 603 C C . ASN A 1 72 ? -0.056 -1.250 -0.510 1.00 88.19 72 ASN A C 1
ATOM 605 O O . ASN A 1 72 ? 0.859 -0.452 -0.297 1.00 88.19 72 ASN A O 1
ATOM 609 N N . CYS A 1 73 ? -0.467 -1.541 -1.746 1.00 87.56 73 CYS A N 1
ATOM 610 C CA . CYS A 1 73 ? 0.148 -0.994 -2.956 1.00 87.56 73 CYS A CA 1
ATOM 611 C C . CYS A 1 73 ? -0.152 0.489 -3.248 1.00 87.56 73 CYS A C 1
ATOM 613 O O . CYS A 1 73 ? 0.314 1.029 -4.253 1.00 87.56 73 CYS A O 1
ATOM 615 N N . GLY A 1 74 ? -0.831 1.193 -2.340 1.00 85.19 74 GLY A N 1
ATOM 616 C CA . GLY A 1 74 ? -1.058 2.635 -2.404 1.00 85.19 74 GLY A CA 1
ATOM 617 C C . GLY A 1 74 ? -2.421 3.017 -2.981 1.00 85.19 74 GLY A C 1
ATOM 618 O O . GLY A 1 74 ? -3.355 2.221 -3.044 1.00 85.19 74 GLY A O 1
ATOM 619 N N . LEU A 1 75 ? -2.570 4.290 -3.356 1.00 79.88 75 LEU A N 1
ATOM 620 C CA . LEU A 1 75 ? -3.846 4.809 -3.844 1.00 79.88 75 LEU A CA 1
ATOM 621 C C . LEU A 1 75 ? -4.075 4.358 -5.296 1.00 79.88 75 LEU A C 1
ATOM 623 O O . LEU A 1 75 ? -3.289 4.708 -6.172 1.00 79.88 75 LEU A O 1
ATOM 627 N N . HIS A 1 76 ? -5.171 3.632 -5.533 1.00 80.56 76 HIS A N 1
ATOM 628 C CA . HIS A 1 76 ? -5.562 3.058 -6.834 1.00 80.56 76 HIS A CA 1
ATOM 629 C C . HIS A 1 76 ? -4.700 1.893 -7.350 1.00 80.56 76 HIS A C 1
ATOM 631 O O . HIS A 1 76 ? -4.768 1.576 -8.535 1.00 80.56 76 HIS A O 1
ATOM 637 N N . ASP A 1 77 ? -3.934 1.234 -6.482 1.00 85.06 77 ASP A N 1
ATOM 638 C CA . ASP A 1 77 ? -3.234 -0.009 -6.812 1.00 85.06 77 ASP A CA 1
ATOM 639 C C . ASP A 1 77 ? -3.522 -1.038 -5.719 1.00 85.06 77 ASP A C 1
ATOM 641 O O . ASP A 1 77 ? -3.149 -0.850 -4.563 1.00 85.06 77 ASP A O 1
ATOM 645 N N . ASP A 1 78 ? -4.251 -2.086 -6.092 1.00 86.00 78 ASP A N 1
ATOM 646 C CA . ASP A 1 78 ? -4.597 -3.234 -5.257 1.00 86.00 78 ASP A CA 1
ATOM 647 C C . ASP A 1 78 ? -4.019 -4.534 -5.822 1.00 86.00 78 ASP A C 1
ATOM 649 O O . ASP A 1 78 ? -4.544 -5.618 -5.576 1.00 86.00 78 ASP A O 1
ATOM 653 N N . THR A 1 79 ? -2.927 -4.444 -6.590 1.00 87.62 79 THR A N 1
ATOM 654 C CA . THR A 1 79 ? -2.289 -5.614 -7.213 1.00 87.62 79 THR A CA 1
ATOM 655 C C . THR A 1 79 ? -1.790 -6.627 -6.170 1.00 87.62 79 THR A C 1
ATOM 657 O O . THR A 1 79 ? -1.671 -7.814 -6.468 1.00 87.62 79 THR A O 1
ATOM 660 N N . ASP A 1 80 ? -1.477 -6.185 -4.953 1.00 85.25 80 ASP A N 1
ATOM 661 C CA . ASP A 1 80 ? -1.136 -7.040 -3.809 1.00 85.25 80 ASP A CA 1
ATOM 662 C C . ASP A 1 80 ? -2.296 -7.939 -3.348 1.00 85.25 80 ASP A C 1
ATOM 664 O O . ASP A 1 80 ? -2.054 -9.060 -2.895 1.00 85.25 80 ASP A O 1
ATOM 668 N N . GLU A 1 81 ? -3.536 -7.500 -3.571 1.00 86.75 81 GLU A N 1
ATOM 669 C CA . GLU A 1 81 ? -4.775 -8.211 -3.230 1.00 86.75 81 GLU A CA 1
ATOM 670 C C . GLU A 1 81 ? -5.519 -8.764 -4.463 1.00 86.75 81 GLU A C 1
ATOM 672 O O . GLU A 1 81 ? -6.403 -9.609 -4.346 1.00 86.75 81 GLU A O 1
ATOM 677 N N . ALA A 1 82 ? -5.178 -8.333 -5.678 1.00 78.69 82 ALA A N 1
ATOM 678 C CA . ALA A 1 82 ? -5.882 -8.739 -6.898 1.00 78.69 82 ALA A CA 1
ATOM 679 C C . ALA A 1 82 ? -5.636 -10.211 -7.278 1.00 78.69 82 ALA A C 1
ATOM 681 O O . ALA A 1 82 ? -6.475 -10.844 -7.919 1.00 78.69 82 ALA A O 1
ATOM 682 N N . TYR A 1 83 ? -4.497 -10.781 -6.871 1.00 65.69 83 TYR A N 1
ATOM 683 C CA . TYR A 1 83 ? -4.123 -12.160 -7.209 1.00 65.69 83 TYR A CA 1
ATOM 684 C C . TYR A 1 83 ? -4.761 -13.217 -6.291 1.00 65.69 83 TYR A C 1
ATOM 686 O O . TYR A 1 83 ? -4.449 -14.404 -6.385 1.00 65.69 83 TYR A O 1
ATOM 694 N N . LEU A 1 84 ? -5.653 -12.793 -5.391 1.00 61.56 84 LEU A N 1
ATOM 695 C CA . LEU A 1 84 ? -6.128 -13.601 -4.276 1.00 61.56 84 LEU A CA 1
ATOM 696 C C . LEU A 1 84 ? -7.426 -14.377 -4.464 1.00 61.56 84 LEU A C 1
ATOM 698 O O . LEU A 1 84 ? -7.916 -14.969 -3.502 1.00 61.56 84 LEU A O 1
ATOM 702 N N . SER A 1 85 ? -7.965 -14.450 -5.675 1.00 51.47 85 SER A N 1
ATOM 703 C CA . SER A 1 85 ? -9.152 -15.281 -5.910 1.00 51.47 85 SER A CA 1
ATOM 704 C C . SER A 1 85 ? -8.919 -16.787 -5.696 1.00 51.47 85 SER A C 1
ATOM 706 O O . SER A 1 85 ? -9.900 -17.519 -5.653 1.00 51.47 85 SER A O 1
ATOM 708 N N . ASP A 1 86 ? -7.675 -17.245 -5.477 1.00 51.12 86 ASP A N 1
ATOM 709 C CA . ASP A 1 86 ? -7.348 -18.682 -5.471 1.00 51.12 86 ASP A CA 1
ATOM 710 C C . ASP A 1 86 ? -6.565 -19.207 -4.243 1.00 51.12 86 ASP A C 1
ATOM 712 O O . ASP A 1 86 ? -6.288 -20.402 -4.164 1.00 51.12 86 ASP A O 1
ATOM 716 N N . LYS A 1 87 ? -6.187 -18.367 -3.258 1.00 51.03 87 LYS A N 1
ATOM 717 C CA . LYS A 1 87 ? -5.340 -18.807 -2.114 1.00 51.03 87 LYS A CA 1
ATOM 718 C C . LYS A 1 87 ? -5.919 -18.653 -0.706 1.00 51.03 87 LYS A C 1
ATOM 720 O O . LYS A 1 87 ? -5.289 -19.122 0.237 1.00 51.03 87 LYS A O 1
ATOM 725 N N . TYR A 1 88 ? -7.107 -18.070 -0.551 1.00 49.41 88 TYR A N 1
ATOM 726 C CA . TYR A 1 88 ? -7.765 -17.887 0.757 1.00 49.41 88 TYR A CA 1
ATOM 727 C C . TYR A 1 88 ? -8.824 -18.953 1.087 1.00 49.41 88 TYR A C 1
ATOM 729 O O . TYR A 1 88 ? -9.730 -18.713 1.883 1.00 49.41 88 TYR A O 1
ATOM 737 N N . HIS A 1 89 ? -8.715 -20.144 0.491 1.00 44.06 89 HIS A N 1
ATOM 738 C CA . HIS A 1 89 ? -9.555 -21.291 0.837 1.00 44.06 89 HIS A CA 1
ATOM 739 C C . HIS A 1 89 ? -8.740 -22.594 0.904 1.00 44.06 89 HIS A C 1
ATOM 741 O O . HIS A 1 89 ? -9.007 -23.543 0.168 1.00 44.06 89 HIS A O 1
ATOM 747 N N . SER A 1 90 ? -7.724 -22.642 1.773 1.00 38.28 90 SER A N 1
ATOM 748 C CA . SER A 1 90 ? -7.146 -23.905 2.251 1.00 38.28 90 SER A CA 1
ATOM 749 C C . SER A 1 90 ? -6.607 -23.790 3.666 1.00 38.28 90 SER A C 1
ATOM 751 O O . SER A 1 90 ? -6.109 -22.704 4.026 1.00 38.28 90 SER A O 1
#

Foldseek 3Di:
DVVVVVVVVVVVVVVVVVPPPVVVVPPPDDPDDAFDKDADPDLVVQPPPQWDAFDPRRIIGGLVQQCPPDQHNDDPTNVSNPVHPPPPPD

Sequence (90 aa):
LFYSFIYLFIFYFCFRFFTSPDKVNGLKGFNFTWTEVKKTTDNNECLHPTMYLCTYTKLCIDARLKCNGDKNCGLHDDTDEAYLSDKYHS

Secondary structure (DSSP, 8-state):
-HHHHHHHHHHHHHHHHHT-GGGTTT-TT--------EE-SSGGGG-STTEEE-TTT-EEEETTSTTSSS--S-TT--HHHHGGGGTS--

Radius of gyration: 23.25 Å; chains: 1; bounding box: 28×70×43 Å

InterPro domains:
  IPR002172 Low-density lipoprotein (LDL) receptor class A repeat [SM00192] (45-86)
  IPR036055 LDL receptor-like superfamily [G3DSA:4.10.400.10] (40-83)

pLDDT: mean 71.51, std 14.28, range [38.28, 89.0]

Organism: Brugia pahangi (NCBI:txid6280)